Protein AF-A0A4S9ZHU0-F1 (afdb_monomer)

Organism: Aureobasidium pullulans (NCBI:txid5580)

Nearest PDB structures (foldseek):
  8h37-assembly1_P  TM=8.129E-01  e=2.016E-05  Homo sapiens
  8h3f-assembly1_M  TM=8.287E-01  e=8.686E-05  Homo sapiens
  8khp-assembly1_B  TM=8.017E-01  e=1.382E-04  Homo sapiens
  2z8h-assembly1_A-2  TM=7.299E-01  e=1.262E-02  Mus musculus
  6er1-assembly1_A  TM=6.957E-01  e=2.451E-02  Drosophila melanogaster

pLDDT: mean 91.24, std 7.11, range [67.0, 96.81]

Solvent-accessible surface area (backbone atoms only — not comparable to full-atom values): 4872 Å² total; per-residue (Å²): 109,27,38,40,36,31,36,85,86,36,72,47,81,42,58,49,67,59,51,29,71,39,6,64,51,47,34,43,39,51,69,62,75,44,74,56,40,76,60,54,50,50,77,45,103,34,47,42,67,40,44,52,46,51,52,44,24,76,76,67,76,47,77,75,91,92,58,59,66,67,52,55,49,54,42,40,54,50,25,61,77,46,44,35,60,96,103

Foldseek 3Di:
DAWEEEADGDIDDDDLVLLVVQFVLSCCQQVVPDPSVPPSYDYQDAHNVLVVQVVCCSVPVDGDPPDDPVSVVVNVVSCVVRNGPPD

Radius of gyration: 12.42 Å; Cα contacts (8 Å, |Δi|>4): 117; chains: 1; bounding box: 28×24×34 Å

Mean predicted aligned error: 3.74 Å

Sequence (87 aa):
MIECCAGGNFHALMHEELLCYFSPYYTAAFKGGFWEANQGSTSFELTELQAKLLVTWLYSGRIEDDINYSDVLDLYIFADMADITAL

InterPro domains:
  IPR000210 BTB/POZ domain [PS50097] (1-67)
  IPR011333 SKP1/BTB/POZ domain superfamily [G3DSA:3.30.710.10] (1-87)
  IPR011333 SKP1/BTB/POZ domain superfamily [SSF54695] (12-86)

Secondary structure (DSSP, 8-state):
-EEEEESSS-EEEE-HHHHHHH-HHHHHHHHSSSGGGGTSEEEESS-HHHHHHHHHHHHHS---TTS-HHHHHHHHHHHHHTT-TT-

Structure (mmCIF, N/CA/C/O backbone):
data_AF-A0A4S9ZHU0-F1
#
_entry.id   AF-A0A4S9ZHU0-F1
#
loop_
_atom_site.group_PDB
_atom_site.id
_atom_site.type_symbol
_atom_site.label_atom_id
_atom_site.label_alt_id
_atom_site.label_comp_id
_atom_site.label_asym_id
_atom_site.label_entity_id
_atom_site.label_seq_id
_atom_site.pdbx_PDB_ins_code
_atom_site.Cartn_x
_atom_site.Cartn_y
_atom_site.Cartn_z
_atom_site.occupancy
_atom_site.B_iso_or_equiv
_atom_site.auth_seq_id
_atom_site.auth_comp_id
_atom_site.auth_asym_id
_atom_site.auth_atom_id
_atom_site.pdbx_PDB_model_num
ATOM 1 N N . MET A 1 1 ? -12.901 4.362 2.486 1.00 89.06 1 MET A N 1
ATOM 2 C CA . MET A 1 1 ? -12.018 4.633 1.329 1.00 89.06 1 MET A CA 1
ATOM 3 C C . MET A 1 1 ? -10.992 5.641 1.788 1.00 89.06 1 MET A C 1
ATOM 5 O O . MET A 1 1 ? -11.372 6.531 2.537 1.00 89.06 1 MET A O 1
ATOM 9 N N . ILE A 1 2 ? -9.748 5.490 1.359 1.00 92.44 2 ILE A N 1
ATOM 10 C CA . ILE A 1 2 ? -8.643 6.390 1.674 1.00 92.44 2 ILE A CA 1
ATOM 11 C C . ILE A 1 2 ? -7.986 6.847 0.374 1.00 92.44 2 ILE A C 1
ATOM 13 O O . ILE A 1 2 ? -7.890 6.070 -0.582 1.00 92.44 2 ILE A O 1
ATOM 17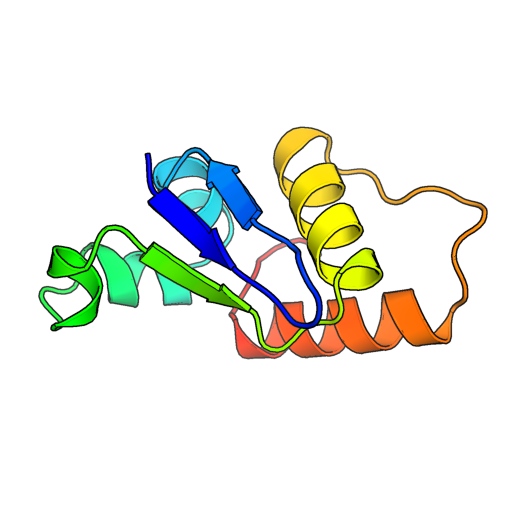 N N . GLU A 1 3 ? -7.598 8.116 0.322 1.00 94.4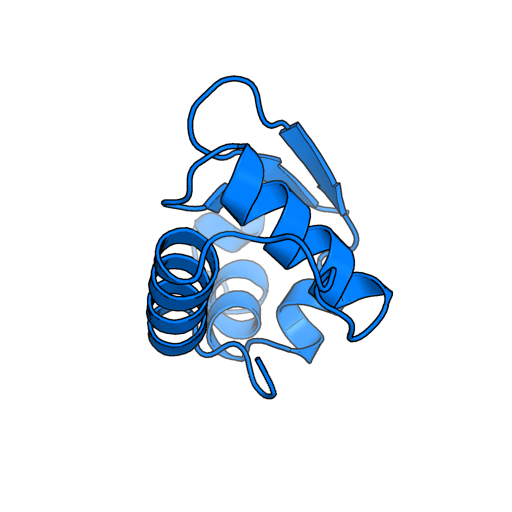4 3 GLU A N 1
ATOM 18 C CA . GLU A 1 3 ? -6.799 8.655 -0.77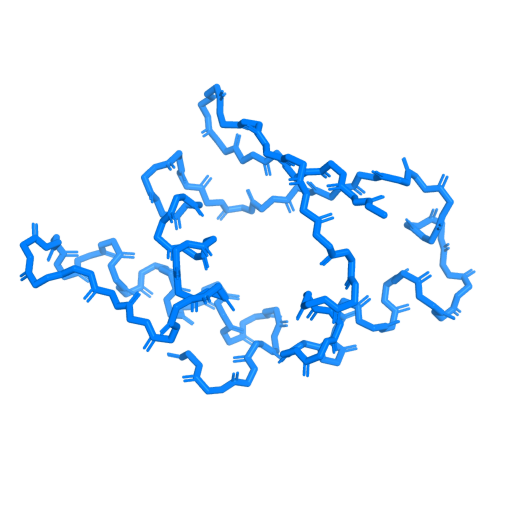2 1.00 94.44 3 GLU A CA 1
ATOM 19 C C . GLU A 1 3 ? -5.317 8.331 -0.548 1.00 94.44 3 GLU A C 1
ATOM 21 O O . GLU A 1 3 ? -4.761 8.615 0.506 1.00 94.44 3 GLU A O 1
ATOM 26 N N . CYS A 1 4 ? -4.670 7.728 -1.536 1.00 94.44 4 CYS A N 1
ATOM 27 C CA . CYS A 1 4 ? -3.256 7.392 -1.495 1.00 94.44 4 CYS A CA 1
ATOM 28 C C . CYS A 1 4 ? -2.506 8.194 -2.546 1.00 94.44 4 CYS A C 1
ATOM 30 O O . CYS A 1 4 ? -2.822 8.113 -3.735 1.00 94.44 4 CYS A O 1
ATOM 32 N N . CYS A 1 5 ? -1.492 8.917 -2.094 1.00 95.44 5 CYS A N 1
ATOM 33 C CA . CYS A 1 5 ? -0.608 9.713 -2.932 1.00 95.44 5 CYS A CA 1
ATOM 34 C C . CYS A 1 5 ? 0.793 9.096 -2.921 1.00 95.44 5 CYS A C 1
ATOM 36 O O . CYS A 1 5 ? 1.169 8.428 -1.960 1.00 95.44 5 CYS A O 1
ATOM 38 N N . ALA A 1 6 ? 1.577 9.317 -3.970 1.00 95.62 6 ALA A N 1
ATOM 39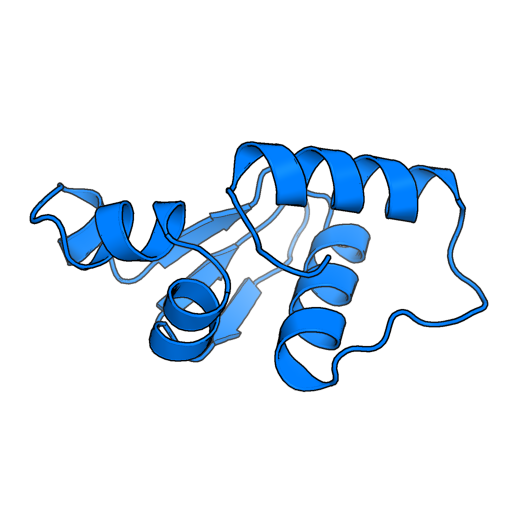 C CA . ALA A 1 6 ? 2.993 8.954 -3.997 1.00 95.62 6 ALA A CA 1
ATOM 40 C C . ALA A 1 6 ? 3.774 9.957 -4.855 1.00 95.62 6 ALA A C 1
ATOM 42 O O . ALA A 1 6 ? 3.198 10.902 -5.399 1.00 95.62 6 ALA A O 1
ATOM 43 N N . GLY A 1 7 ? 5.085 9.760 -4.992 1.00 92.69 7 GLY A N 1
ATOM 44 C CA . GLY A 1 7 ? 5.932 10.601 -5.830 1.00 92.69 7 GLY A CA 1
ATOM 45 C C . GLY A 1 7 ? 5.441 10.683 -7.282 1.00 92.69 7 GLY A C 1
ATOM 46 O O . GLY A 1 7 ? 4.919 9.719 -7.843 1.00 92.69 7 GLY A O 1
ATOM 47 N N . GLY A 1 8 ? 5.641 11.842 -7.914 1.00 89.62 8 GLY A N 1
ATOM 48 C CA . GLY A 1 8 ? 5.099 12.130 -9.244 1.00 89.62 8 GLY A CA 1
ATOM 49 C C . GLY A 1 8 ? 3.648 12.609 -9.170 1.00 89.62 8 GLY A C 1
ATOM 50 O O . GLY A 1 8 ? 3.330 13.451 -8.337 1.00 89.62 8 GLY A O 1
ATOM 51 N N . ASN A 1 9 ? 2.784 12.096 -10.050 1.00 90.62 9 ASN A N 1
ATOM 52 C CA . ASN A 1 9 ? 1.355 12.445 -10.099 1.00 90.62 9 ASN A CA 1
ATOM 53 C C . ASN A 1 9 ? 0.459 11.262 -9.696 1.00 90.62 9 ASN A C 1
ATOM 55 O O . ASN A 1 9 ? -0.685 11.153 -10.146 1.00 90.62 9 ASN A O 1
ATOM 59 N N . PHE A 1 10 ? 0.981 10.342 -8.883 1.00 95.38 10 PHE A N 1
ATOM 60 C CA . PHE A 1 10 ? 0.213 9.189 -8.439 1.00 95.38 10 PHE A CA 1
ATOM 61 C C . PHE A 1 10 ? -0.844 9.599 -7.410 1.00 95.38 10 PHE A C 1
ATOM 63 O O . PHE A 1 10 ? -0.507 10.064 -6.324 1.00 95.38 10 PHE A O 1
ATOM 70 N N . HIS A 1 11 ? -2.110 9.353 -7.742 1.00 95.19 11 HIS A N 1
ATOM 71 C CA . HIS A 1 11 ? -3.245 9.425 -6.826 1.00 95.19 11 HIS A CA 1
ATOM 72 C C . HIS A 1 11 ? -4.149 8.213 -7.055 1.00 95.19 11 HIS A C 1
ATOM 74 O O . HIS A 1 11 ? -4.521 7.913 -8.193 1.00 95.19 11 HIS A O 1
ATOM 80 N N . ALA A 1 12 ? -4.533 7.531 -5.979 1.00 94.69 12 ALA A N 1
ATOM 81 C CA . ALA A 1 12 ? -5.456 6.406 -6.028 1.00 94.69 12 ALA A CA 1
ATOM 82 C C . ALA A 1 12 ? -6.432 6.442 -4.853 1.00 94.69 12 ALA A C 1
ATOM 84 O O . ALA A 1 12 ? -6.047 6.697 -3.718 1.00 94.69 12 ALA A O 1
ATOM 85 N N . LEU A 1 13 ? -7.700 6.127 -5.114 1.00 95.56 13 LEU A N 1
ATOM 86 C CA . LEU A 1 13 ? -8.687 5.906 -4.063 1.00 95.56 13 LEU A CA 1
ATOM 87 C C . LEU A 1 13 ? -8.784 4.404 -3.792 1.00 95.56 13 LEU A C 1
ATOM 89 O O . LEU A 1 13 ? -9.114 3.633 -4.694 1.00 95.56 13 LEU A O 1
ATOM 93 N N . MET A 1 14 ? -8.516 3.980 -2.560 1.00 93.31 14 MET A N 1
ATOM 94 C CA . MET A 1 14 ? -8.495 2.560 -2.205 1.00 93.31 14 MET A CA 1
ATOM 95 C C . MET A 1 14 ? -9.231 2.243 -0.902 1.00 93.31 14 MET A C 1
ATOM 97 O O . MET A 1 14 ? -9.647 3.125 -0.147 1.00 93.31 14 MET A O 1
ATOM 101 N N . HIS A 1 15 ? -9.459 0.952 -0.663 1.00 94.00 15 HIS A N 1
ATOM 102 C CA . HIS A 1 15 ? -10.092 0.477 0.558 1.00 94.00 15 HIS A CA 1
ATOM 103 C C . HIS A 1 15 ? -9.082 0.539 1.706 1.00 94.00 15 HIS A C 1
ATOM 105 O O . HIS A 1 15 ? -8.113 -0.211 1.724 1.00 94.00 15 HIS A O 1
ATOM 111 N N . GLU A 1 16 ? -9.336 1.406 2.685 1.00 93.12 16 GLU A N 1
ATOM 112 C CA . GLU A 1 16 ? -8.531 1.506 3.912 1.00 93.12 16 GLU A CA 1
ATOM 113 C C . GLU A 1 16 ? -8.407 0.151 4.621 1.00 93.12 16 GLU A C 1
ATOM 115 O O . GLU A 1 16 ? -7.342 -0.207 5.116 1.00 93.12 16 GLU A O 1
ATOM 120 N N . GLU A 1 17 ? -9.481 -0.642 4.614 1.00 93.00 17 GLU A N 1
ATOM 121 C CA . GLU A 1 17 ? -9.487 -1.979 5.206 1.00 93.00 17 GLU A CA 1
ATOM 122 C C . GLU A 1 17 ? -8.510 -2.939 4.526 1.00 93.00 17 GLU A C 1
ATOM 124 O O . GLU A 1 17 ? -7.986 -3.815 5.203 1.00 93.00 17 GLU A O 1
ATOM 129 N N . LEU A 1 18 ? -8.222 -2.759 3.232 1.00 94.69 18 LEU A N 1
ATOM 130 C CA . LEU A 1 18 ? -7.250 -3.582 2.512 1.00 94.69 18 LEU A CA 1
ATOM 131 C C . LEU A 1 18 ? -5.826 -3.280 2.990 1.00 94.69 18 LEU A C 1
ATOM 133 O O . LEU A 1 18 ? -5.081 -4.201 3.308 1.00 94.69 18 LEU A O 1
ATOM 137 N N . LEU A 1 19 ? -5.476 -1.995 3.112 1.00 93.50 19 LEU A N 1
ATOM 138 C CA . LEU A 1 19 ? -4.199 -1.575 3.701 1.00 93.50 19 LEU A CA 1
ATOM 139 C C . LEU A 1 19 ? -4.072 -2.073 5.142 1.00 93.50 19 LEU A C 1
ATOM 141 O O . LEU A 1 19 ? -3.063 -2.670 5.492 1.00 93.50 19 LEU A O 1
ATOM 145 N N . CYS A 1 20 ? -5.112 -1.892 5.960 1.00 94.00 20 CYS A N 1
ATOM 146 C CA . CYS A 1 20 ? -5.122 -2.372 7.343 1.00 94.00 20 CYS A CA 1
ATOM 147 C C . CYS A 1 20 ? -4.997 -3.899 7.438 1.00 94.00 20 CYS A C 1
ATOM 149 O O . CYS A 1 20 ? -4.371 -4.406 8.362 1.00 94.00 20 CYS A O 1
ATOM 151 N N . TYR A 1 21 ? -5.608 -4.638 6.507 1.00 95.00 21 TYR A N 1
ATOM 152 C CA . TYR A 1 21 ? -5.549 -6.097 6.494 1.00 95.00 21 TYR A CA 1
ATOM 153 C C . TYR A 1 21 ? -4.114 -6.596 6.327 1.00 95.00 21 TYR A C 1
ATOM 155 O O . TYR A 1 21 ? -3.700 -7.503 7.044 1.00 95.00 21 TYR A O 1
ATOM 163 N N . PHE A 1 22 ? -3.360 -5.984 5.411 1.00 95.94 22 PHE A N 1
ATOM 164 C CA . PHE A 1 22 ? -1.975 -6.368 5.162 1.00 95.94 22 PHE A CA 1
ATOM 165 C C . PHE A 1 22 ? -0.980 -5.709 6.115 1.00 95.94 22 PHE A C 1
ATOM 167 O O . PHE A 1 22 ? 0.086 -6.275 6.323 1.00 95.94 22 PHE A O 1
ATOM 174 N N . SER A 1 23 ? -1.307 -4.559 6.710 1.00 96.00 23 SER A N 1
ATOM 175 C CA . SER A 1 23 ? -0.367 -3.768 7.505 1.00 96.00 23 SER A CA 1
ATOM 176 C C . SER A 1 23 ? -0.899 -3.417 8.900 1.00 96.00 23 SER A C 1
ATOM 178 O O . SER A 1 23 ? -1.812 -2.587 9.048 1.00 96.00 23 SER A O 1
ATOM 180 N N . PRO A 1 24 ? -0.294 -3.979 9.964 1.00 94.06 24 PRO A N 1
ATOM 181 C CA . PRO A 1 24 ? -0.523 -3.536 11.334 1.00 94.06 24 PRO A CA 1
ATOM 182 C C . PRO A 1 24 ? -0.137 -2.069 11.547 1.00 94.06 24 PRO A C 1
ATOM 184 O O . PRO A 1 24 ? -0.815 -1.372 12.304 1.00 94.06 24 PRO A O 1
ATOM 187 N N . TYR A 1 25 ? 0.890 -1.574 10.847 1.00 93.88 25 TYR A N 1
ATOM 188 C CA . TYR A 1 25 ? 1.267 -0.160 10.864 1.00 93.88 25 TYR A CA 1
ATOM 189 C C . TYR A 1 25 ? 0.106 0.736 10.415 1.00 93.88 25 TYR A C 1
ATOM 191 O O . TYR A 1 25 ? -0.302 1.628 11.160 1.00 93.88 25 TYR A O 1
ATOM 199 N N . TYR A 1 26 ? -0.496 0.469 9.252 1.00 93.38 26 TYR A N 1
ATOM 200 C CA . TYR A 1 26 ? -1.632 1.259 8.768 1.00 93.38 26 TYR A CA 1
ATOM 201 C C . TYR A 1 26 ? -2.894 1.044 9.606 1.00 93.38 26 TYR A C 1
ATOM 203 O O . TYR A 1 26 ? -3.667 1.982 9.803 1.00 93.38 26 TYR A O 1
ATOM 211 N N . THR A 1 27 ? -3.073 -0.145 10.190 1.00 93.50 27 THR A N 1
ATOM 212 C CA . THR A 1 27 ? -4.119 -0.369 11.198 1.00 93.50 27 THR A CA 1
ATOM 213 C C . THR A 1 27 ? -3.942 0.569 12.390 1.00 93.50 27 THR A C 1
ATOM 215 O O . THR A 1 27 ? -4.903 1.212 12.813 1.00 93.50 27 THR A O 1
ATOM 218 N N . ALA A 1 28 ? -2.725 0.686 12.923 1.00 91.69 28 ALA A N 1
ATOM 219 C CA . ALA A 1 28 ? -2.435 1.608 14.012 1.00 91.69 28 ALA A CA 1
ATOM 220 C C . ALA A 1 28 ? -2.611 3.067 13.570 1.00 91.69 28 ALA A C 1
ATOM 222 O O . ALA A 1 28 ? -3.263 3.825 14.281 1.00 91.69 28 ALA A O 1
ATOM 223 N N . ALA A 1 29 ? -2.118 3.450 1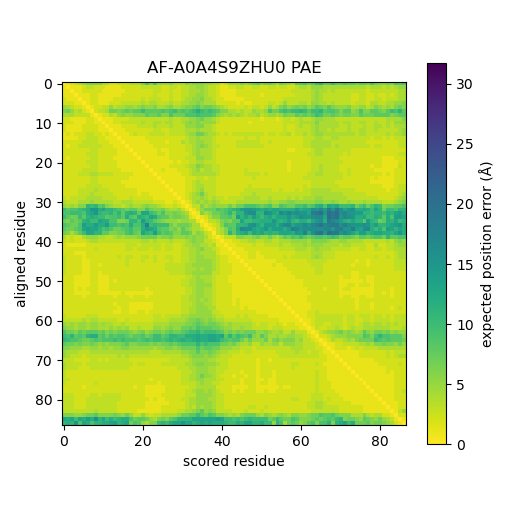2.391 1.00 89.81 29 ALA A N 1
ATOM 224 C CA . ALA A 1 29 ? -2.213 4.819 11.885 1.00 89.81 29 ALA A CA 1
ATOM 225 C C . ALA A 1 29 ? -3.670 5.281 11.704 1.00 89.81 29 ALA A C 1
ATOM 227 O O . ALA A 1 29 ? -4.036 6.363 12.163 1.00 89.81 29 ALA A O 1
ATOM 228 N N . PHE A 1 30 ? -4.521 4.453 11.089 1.00 89.75 30 PHE A N 1
ATOM 229 C CA . PHE A 1 30 ? -5.896 4.842 10.766 1.00 89.75 30 PHE A CA 1
ATOM 230 C C . PHE A 1 30 ? -6.900 4.558 11.884 1.00 89.75 30 PHE A C 1
ATOM 232 O O . PHE A 1 30 ? -7.900 5.260 12.003 1.00 89.75 30 PHE A O 1
ATOM 239 N N . LYS A 1 31 ? -6.650 3.556 12.737 1.00 87.50 31 LYS A N 1
ATOM 240 C CA . LYS A 1 31 ? -7.611 3.126 13.774 1.00 87.50 31 LYS A CA 1
ATOM 241 C C . LYS A 1 31 ? -7.118 3.342 15.201 1.00 87.50 31 LYS A C 1
ATOM 243 O O . LYS A 1 31 ? -7.904 3.227 16.138 1.00 87.50 31 LYS A O 1
ATOM 248 N N . GLY A 1 32 ? -5.844 3.678 15.391 1.00 81.94 32 GLY A N 1
ATOM 249 C CA . GLY A 1 32 ? -5.222 3.873 16.704 1.00 81.94 32 GLY A CA 1
ATOM 250 C C . GLY A 1 32 ? -5.504 5.226 17.362 1.00 81.94 32 GLY A C 1
ATOM 251 O O . GLY A 1 32 ? -5.000 5.478 18.452 1.00 81.94 32 GLY A O 1
ATOM 252 N N . GLY A 1 33 ? -6.303 6.096 16.733 1.00 76.00 33 GLY A N 1
ATOM 253 C CA . GLY A 1 33 ? -6.649 7.416 17.274 1.00 76.00 33 GLY A CA 1
AT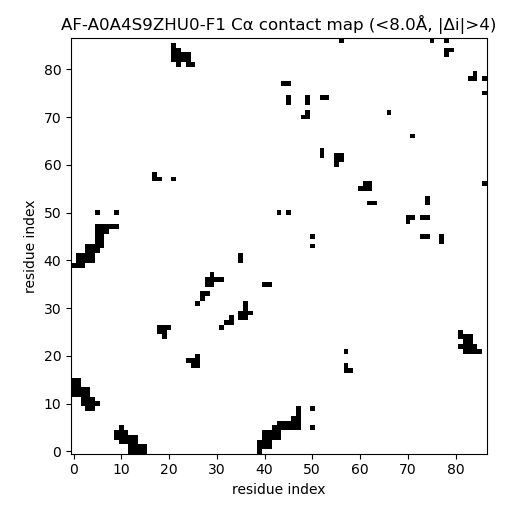OM 254 C C . GLY A 1 33 ? -5.565 8.485 17.089 1.00 76.00 33 GLY A C 1
ATOM 255 O O . GLY A 1 33 ? -5.627 9.527 17.743 1.00 76.00 33 GLY A O 1
ATOM 256 N N . PHE A 1 34 ? -4.584 8.242 16.215 1.00 74.88 34 PHE A N 1
ATOM 257 C CA . PHE A 1 34 ? -3.607 9.248 15.792 1.00 74.88 34 PHE A CA 1
ATOM 258 C C . PHE A 1 34 ? -4.243 10.297 14.868 1.00 74.88 34 PHE A C 1
ATOM 260 O O . PHE A 1 34 ? -5.379 10.150 14.419 1.00 74.88 34 PHE A O 1
ATOM 267 N N . TRP A 1 35 ? -3.519 11.380 14.584 1.00 67.00 35 TRP A N 1
ATOM 268 C CA . TRP A 1 35 ? -4.015 12.454 13.718 1.00 67.00 35 TRP A CA 1
ATOM 269 C C . TRP A 1 35 ? -4.314 11.953 12.294 1.00 67.00 35 TRP A C 1
ATOM 271 O O . TRP A 1 35 ? -5.279 12.385 11.664 1.00 67.00 35 TRP A O 1
ATOM 281 N N . GLU A 1 36 ? -3.528 10.986 11.831 1.00 68.44 36 GLU A N 1
ATOM 282 C CA . GLU A 1 36 ? -3.649 10.274 10.562 1.00 68.44 36 GLU A CA 1
ATOM 283 C C . GLU A 1 36 ? -5.019 9.595 10.396 1.00 68.44 36 GLU A C 1
ATOM 285 O O . GLU A 1 36 ? -5.554 9.574 9.289 1.00 68.44 36 GLU A O 1
ATOM 290 N N . ALA A 1 37 ? -5.652 9.151 11.490 1.00 67.19 37 ALA A N 1
ATOM 291 C CA . ALA A 1 37 ? -6.996 8.563 11.482 1.00 67.19 37 ALA A CA 1
ATOM 292 C C . ALA A 1 37 ? -8.079 9.511 10.940 1.00 67.19 37 ALA A C 1
ATOM 294 O O . ALA A 1 37 ? -9.112 9.064 10.447 1.00 67.19 37 ALA A O 1
ATOM 295 N N . ASN A 1 38 ? -7.847 10.826 11.008 1.00 69.31 38 ASN A N 1
ATOM 296 C CA . ASN A 1 38 ? -8.819 11.839 10.600 1.00 69.31 38 ASN A CA 1
ATOM 297 C C . ASN A 1 38 ? -8.505 12.488 9.243 1.00 69.31 38 ASN A C 1
ATOM 299 O O . ASN A 1 38 ? -9.287 13.320 8.785 1.00 69.31 38 ASN A O 1
ATOM 303 N N . GLN A 1 39 ? -7.381 12.153 8.597 1.00 75.88 39 GLN A N 1
ATOM 304 C CA . GLN A 1 39 ? -6.970 12.823 7.355 1.00 7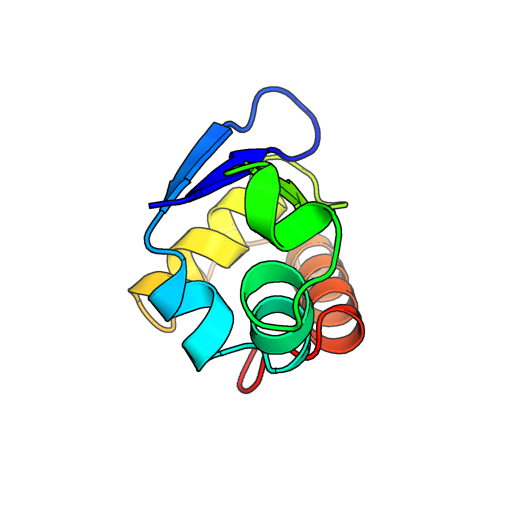5.88 39 GLN A CA 1
ATOM 305 C C . GLN A 1 39 ? -7.669 12.286 6.106 1.00 75.88 39 GLN A C 1
ATOM 307 O O . GLN A 1 39 ? -7.748 12.999 5.107 1.00 75.88 39 GLN A O 1
ATOM 312 N N . GLY A 1 40 ? -8.147 11.036 6.127 1.00 83.75 40 GLY A N 1
ATOM 313 C CA . GLY A 1 40 ? -8.749 10.394 4.951 1.00 83.75 40 GLY A CA 1
ATOM 314 C C . GLY A 1 40 ? -7.787 10.222 3.766 1.00 83.75 40 GLY A C 1
ATOM 315 O O . GLY A 1 40 ? -8.224 9.850 2.676 1.00 83.75 40 GLY A O 1
ATOM 316 N N . SER A 1 41 ? -6.492 10.469 3.977 1.00 89.62 41 SER A N 1
ATOM 317 C CA . SER A 1 41 ? -5.434 10.330 2.984 1.00 89.62 41 SER A CA 1
ATOM 318 C C . SER A 1 41 ? -4.140 9.806 3.613 1.00 89.62 41 SER A C 1
ATOM 320 O O . SER A 1 41 ? -3.937 9.908 4.823 1.00 89.62 41 SER A O 1
ATOM 322 N N . THR A 1 42 ? -3.274 9.214 2.795 1.00 91.56 42 THR A N 1
ATOM 323 C CA . THR A 1 42 ? -1.935 8.761 3.176 1.00 91.56 42 THR A CA 1
ATOM 324 C C . THR A 1 42 ? -0.968 8.929 2.004 1.00 91.56 42 THR A C 1
ATOM 326 O O . THR A 1 42 ? -1.373 8.886 0.841 1.00 91.56 42 THR A O 1
ATOM 329 N N . SER A 1 43 ? 0.311 9.137 2.306 1.00 93.25 43 SER A N 1
ATOM 330 C CA . SER A 1 43 ? 1.371 9.271 1.306 1.00 93.25 43 SER A CA 1
ATOM 331 C C . SER A 1 43 ? 2.308 8.074 1.386 1.00 93.25 43 SER A C 1
ATOM 333 O O . SER A 1 43 ? 2.718 7.678 2.477 1.00 93.25 43 SER A O 1
ATOM 335 N N . PHE A 1 44 ? 2.658 7.513 0.234 1.00 94.75 44 PHE A N 1
ATOM 336 C CA . PHE A 1 44 ? 3.695 6.502 0.102 1.00 94.75 44 PHE A CA 1
ATOM 337 C C . PHE A 1 44 ? 4.992 7.173 -0.340 1.00 94.75 44 PHE A C 1
ATOM 339 O O . PHE A 1 44 ? 5.020 7.873 -1.354 1.00 94.75 44 PHE A O 1
ATOM 346 N N . GLU A 1 45 ? 6.076 6.912 0.387 1.00 94.75 45 GLU A N 1
ATOM 347 C CA . GLU A 1 45 ? 7.438 7.313 0.011 1.00 94.75 45 GLU A CA 1
ATOM 348 C C . GLU A 1 45 ? 7.966 6.397 -1.108 1.00 94.75 45 GLU A C 1
ATOM 350 O O . GLU A 1 45 ? 8.945 5.674 -0.952 1.00 94.75 45 GLU A O 1
ATOM 355 N N . LEU A 1 46 ? 7.247 6.391 -2.230 1.00 96.38 46 LEU A N 1
ATOM 356 C CA . LEU A 1 46 ? 7.454 5.558 -3.409 1.00 96.38 46 LEU A CA 1
ATOM 357 C C . LEU A 1 46 ? 7.354 6.415 -4.672 1.00 96.38 46 LEU A C 1
ATOM 359 O O . LEU A 1 46 ? 6.699 7.460 -4.686 1.00 96.38 46 LEU A O 1
ATOM 363 N N . THR A 1 47 ? 7.949 5.954 -5.769 1.00 96.31 47 THR A N 1
ATOM 364 C CA . THR A 1 47 ? 7.673 6.533 -7.093 1.00 96.31 47 THR A CA 1
ATOM 365 C C . THR A 1 47 ? 6.274 6.151 -7.587 1.00 96.31 47 THR A C 1
ATOM 367 O O . THR A 1 47 ? 5.663 5.200 -7.100 1.00 96.31 47 THR A O 1
ATOM 370 N N . GLU A 1 48 ? 5.766 6.841 -8.613 1.00 95.56 48 GLU A N 1
ATOM 371 C CA . GLU A 1 48 ? 4.485 6.493 -9.243 1.00 95.56 48 GLU A CA 1
ATOM 372 C C . GLU A 1 48 ? 4.437 5.032 -9.729 1.00 95.56 48 GLU A C 1
ATOM 374 O O . GLU A 1 48 ? 3.400 4.378 -9.607 1.00 95.56 48 GLU A O 1
ATOM 379 N N . LEU A 1 49 ? 5.545 4.507 -10.265 1.00 94.44 49 LEU A N 1
ATOM 380 C CA . LEU A 1 49 ? 5.627 3.113 -10.706 1.00 94.44 49 LEU A CA 1
ATOM 381 C C . LEU A 1 49 ? 5.519 2.159 -9.513 1.00 94.44 49 LEU A C 1
ATOM 383 O O . LEU A 1 49 ? 4.671 1.271 -9.509 1.00 94.44 49 LEU A O 1
ATOM 387 N N . GLN A 1 50 ? 6.335 2.376 -8.483 1.00 95.75 50 GLN A N 1
ATOM 388 C CA . GLN A 1 50 ? 6.364 1.533 -7.287 1.00 95.75 50 GLN A CA 1
ATOM 389 C C . GLN A 1 50 ? 5.024 1.563 -6.538 1.00 95.75 50 GLN A C 1
ATOM 391 O O . GLN A 1 50 ? 4.536 0.525 -6.097 1.00 95.75 50 GLN A O 1
ATOM 396 N N . ALA A 1 51 ? 4.367 2.723 -6.472 1.00 96.31 51 ALA A N 1
ATOM 397 C CA . ALA A 1 51 ? 3.033 2.845 -5.897 1.00 96.31 51 ALA A CA 1
ATOM 398 C C . ALA A 1 51 ? 1.987 2.048 -6.695 1.00 96.31 51 ALA A C 1
ATOM 400 O O . ALA A 1 51 ? 1.183 1.331 -6.101 1.00 96.31 51 ALA A O 1
ATOM 401 N N . LYS A 1 52 ? 2.017 2.092 -8.037 1.00 94.88 52 LYS A N 1
ATOM 402 C CA . LYS A 1 52 ? 1.145 1.247 -8.879 1.00 94.88 52 LYS A CA 1
ATOM 403 C C . LYS A 1 52 ? 1.382 -0.242 -8.638 1.00 94.88 52 LYS A C 1
ATOM 405 O O . LYS A 1 52 ? 0.411 -1.000 -8.596 1.00 94.88 52 LYS A O 1
ATOM 410 N N . LEU A 1 53 ? 2.636 -0.653 -8.456 1.00 95.50 53 LEU A N 1
ATOM 411 C CA . LEU A 1 53 ? 2.984 -2.038 -8.135 1.00 95.50 53 LEU A CA 1
ATOM 412 C C . LEU A 1 53 ? 2.433 -2.450 -6.772 1.00 95.50 53 LEU A C 1
ATOM 414 O O . LEU A 1 53 ? 1.781 -3.488 -6.687 1.00 95.50 53 LEU A O 1
ATOM 418 N N . LEU A 1 54 ? 2.593 -1.608 -5.746 1.00 96.00 54 LEU A N 1
ATOM 419 C CA . LEU A 1 54 ? 2.008 -1.843 -4.427 1.00 96.00 54 LEU A CA 1
ATOM 420 C C . LEU A 1 54 ? 0.491 -2.030 -4.516 1.00 96.00 54 LEU A C 1
ATOM 422 O O . LEU A 1 54 ? -0.042 -3.005 -3.997 1.00 96.00 54 LEU A O 1
ATOM 426 N N . VAL A 1 55 ? -0.217 -1.122 -5.198 1.00 95.25 55 VAL A N 1
ATOM 427 C CA . VAL A 1 55 ? -1.679 -1.215 -5.349 1.00 95.25 55 VAL A CA 1
ATOM 428 C C . VAL A 1 55 ? -2.068 -2.492 -6.085 1.00 95.25 55 VAL A C 1
ATOM 430 O O . VAL A 1 55 ? -2.971 -3.206 -5.653 1.00 95.25 55 VAL A O 1
ATOM 433 N N . THR A 1 56 ? -1.382 -2.801 -7.182 1.00 94.75 56 THR A N 1
ATOM 434 C CA . THR A 1 56 ? -1.644 -4.015 -7.964 1.00 94.75 56 THR A CA 1
ATOM 435 C C . THR A 1 56 ? -1.454 -5.256 -7.104 1.00 94.75 56 THR A C 1
ATOM 437 O O . THR A 1 56 ? -2.323 -6.132 -7.096 1.00 94.75 56 THR A O 1
ATOM 440 N N . TRP A 1 57 ? -0.380 -5.306 -6.320 1.00 96.12 57 TRP A N 1
ATOM 441 C CA . TRP A 1 57 ? -0.114 -6.405 -5.409 1.00 96.12 57 TRP A CA 1
ATOM 442 C C . TRP A 1 57 ? -1.165 -6.500 -4.296 1.00 96.12 57 TRP A C 1
ATOM 444 O O . TRP A 1 57 ? -1.722 -7.574 -4.100 1.00 96.12 57 TRP A O 1
ATOM 454 N N . LEU A 1 58 ? -1.541 -5.393 -3.646 1.00 95.38 58 LEU A N 1
ATOM 455 C CA . LEU A 1 58 ? -2.563 -5.384 -2.588 1.00 95.38 58 LEU A CA 1
ATOM 456 C C . LEU A 1 58 ? -3.905 -5.960 -3.064 1.00 95.38 58 LEU A C 1
ATOM 458 O O . LEU A 1 58 ? -4.588 -6.651 -2.311 1.00 95.38 58 LEU A O 1
ATOM 462 N N . TYR A 1 59 ? -4.296 -5.687 -4.312 1.00 95.50 59 TYR A N 1
ATOM 463 C CA . TYR A 1 59 ? -5.574 -6.157 -4.856 1.00 95.50 59 TYR A CA 1
ATOM 464 C C . TYR A 1 59 ? -5.514 -7.536 -5.519 1.00 95.50 59 TYR A C 1
ATOM 466 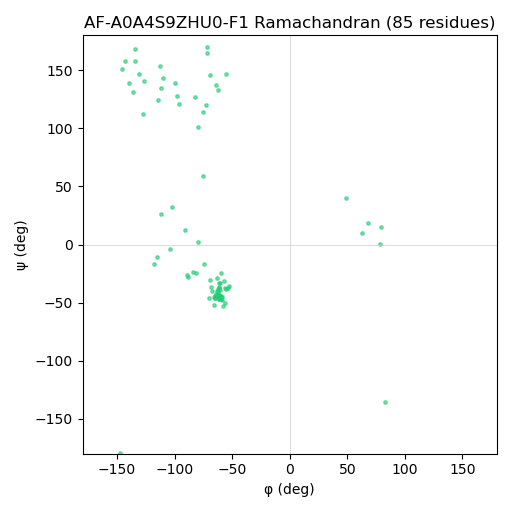O O . TYR A 1 59 ? -6.543 -8.209 -5.594 1.00 95.50 59 TYR A O 1
ATOM 474 N N . SER A 1 60 ? -4.360 -7.959 -6.036 1.00 94.38 60 SER A N 1
ATOM 475 C CA . SER A 1 60 ? -4.250 -9.189 -6.840 1.00 94.38 60 SER A CA 1
ATOM 476 C C . SER A 1 60 ? -3.347 -10.269 -6.242 1.00 94.38 60 SER A C 1
ATOM 478 O O . SER A 1 60 ? -3.411 -11.422 -6.674 1.00 94.38 60 SER A O 1
ATOM 480 N N . GLY A 1 61 ? -2.499 -9.907 -5.279 1.00 93.31 61 GLY A N 1
ATOM 481 C CA . GLY A 1 61 ? -1.418 -10.733 -4.747 1.00 93.31 61 GLY A CA 1
ATOM 482 C C . GLY A 1 61 ? -0.285 -10.995 -5.744 1.00 93.31 61 GLY A C 1
ATOM 483 O O . GLY A 1 61 ? 0.434 -11.980 -5.587 1.00 93.31 61 GLY A O 1
ATOM 484 N N . ARG A 1 62 ? -0.154 -10.193 -6.813 1.00 92.25 62 ARG A N 1
ATOM 485 C CA . ARG A 1 62 ? 0.823 -10.404 -7.895 1.00 92.25 62 ARG A CA 1
ATOM 486 C C . ARG A 1 62 ? 1.616 -9.137 -8.208 1.00 92.25 62 ARG A C 1
ATOM 488 O O . ARG A 1 62 ? 1.075 -8.037 -8.151 1.00 92.25 62 ARG A O 1
ATOM 495 N N . ILE A 1 63 ? 2.874 -9.333 -8.592 1.00 90.06 63 ILE A N 1
ATOM 496 C CA . ILE A 1 63 ? 3.738 -8.335 -9.238 1.00 90.06 63 ILE A CA 1
ATOM 497 C C . ILE A 1 63 ? 3.927 -8.790 -10.691 1.00 90.06 63 ILE A C 1
ATOM 499 O O . ILE A 1 63 ? 3.965 -9.991 -10.952 1.00 90.06 63 ILE A O 1
ATOM 503 N N . GLU A 1 64 ? 3.976 -7.853 -11.636 1.00 86.75 64 GLU A N 1
ATOM 504 C CA . GLU A 1 64 ? 4.217 -8.167 -13.049 1.00 86.75 64 GLU A CA 1
ATOM 505 C C . GLU A 1 64 ? 5.661 -8.652 -13.280 1.00 86.75 64 GLU A C 1
ATOM 507 O O . GLU A 1 64 ? 6.593 -8.186 -12.627 1.00 86.75 64 GLU A O 1
ATOM 512 N N . ASP A 1 65 ? 5.853 -9.580 -14.224 1.00 80.25 65 ASP A N 1
ATOM 513 C CA . ASP A 1 65 ? 7.149 -10.243 -14.450 1.00 80.25 65 ASP A CA 1
ATOM 514 C C . ASP A 1 65 ? 8.197 -9.351 -15.158 1.00 80.25 65 ASP A C 1
ATOM 516 O O . ASP A 1 65 ? 9.384 -9.668 -15.128 1.00 80.25 65 ASP A O 1
ATOM 520 N N . ASP A 1 66 ? 7.788 -8.242 -15.790 1.00 87.56 66 ASP A N 1
ATOM 521 C CA . ASP A 1 66 ? 8.659 -7.347 -16.587 1.00 87.56 66 ASP A CA 1
ATOM 522 C C . ASP A 1 66 ? 9.052 -6.060 -15.833 1.00 87.56 66 ASP A C 1
ATOM 524 O O . ASP A 1 66 ? 9.191 -4.977 -16.403 1.00 87.56 66 ASP A O 1
ATOM 528 N N . ILE A 1 67 ? 9.187 -6.160 -14.509 1.00 92.06 67 ILE A N 1
ATOM 529 C CA . ILE A 1 67 ? 9.549 -5.037 -13.640 1.00 92.06 67 ILE A CA 1
ATOM 530 C C . ILE A 1 67 ? 11.036 -5.088 -13.301 1.00 92.06 67 ILE A C 1
ATOM 532 O O . ILE A 1 67 ? 11.606 -6.142 -13.018 1.00 92.06 67 ILE A O 1
ATOM 536 N N . ASN A 1 68 ? 11.678 -3.919 -13.299 1.00 94.44 68 ASN A N 1
ATOM 537 C CA . ASN A 1 68 ? 13.076 -3.809 -12.913 1.00 94.44 68 ASN A CA 1
ATOM 538 C C . ASN A 1 68 ? 13.267 -4.237 -11.450 1.00 94.44 68 ASN A C 1
ATOM 540 O O . ASN A 1 68 ? 12.560 -3.783 -10.552 1.00 94.44 68 ASN A O 1
ATOM 544 N N . TYR A 1 69 ? 14.278 -5.070 -11.206 1.00 92.19 69 TYR A N 1
ATOM 545 C CA . TYR A 1 69 ? 14.628 -5.554 -9.874 1.00 92.19 69 TYR A CA 1
ATOM 546 C C . TYR A 1 69 ? 14.810 -4.425 -8.849 1.00 92.19 69 TYR A C 1
ATOM 548 O O . TYR A 1 69 ? 14.435 -4.601 -7.695 1.00 92.19 69 TYR A O 1
ATOM 556 N N . SER A 1 70 ? 15.349 -3.265 -9.248 1.00 94.62 70 SER A N 1
ATOM 557 C CA . SER A 1 70 ? 15.495 -2.126 -8.330 1.00 94.62 70 SER A CA 1
ATOM 558 C C . SER A 1 70 ? 14.152 -1.602 -7.824 1.00 94.62 70 SER A C 1
ATOM 560 O O . SER A 1 70 ? 14.029 -1.317 -6.641 1.00 94.62 70 SER A O 1
ATOM 562 N N . ASP A 1 71 ? 13.134 -1.537 -8.686 1.00 94.94 71 ASP A N 1
ATOM 563 C CA . ASP A 1 71 ? 11.797 -1.080 -8.294 1.00 94.94 71 ASP A CA 1
ATOM 564 C C . ASP A 1 71 ? 11.113 -2.078 -7.358 1.00 94.94 71 ASP A C 1
ATOM 566 O O . ASP A 1 71 ? 10.435 -1.678 -6.414 1.00 94.94 71 ASP A O 1
ATOM 570 N N . VAL A 1 72 ? 11.327 -3.378 -7.587 1.00 93.75 72 VAL A N 1
ATOM 571 C CA . VAL A 1 72 ? 10.837 -4.432 -6.687 1.00 93.75 72 VAL A CA 1
ATOM 572 C C . VAL A 1 72 ? 11.560 -4.380 -5.339 1.00 93.75 72 VAL A C 1
ATOM 574 O O . VAL A 1 72 ? 10.923 -4.546 -4.304 1.00 93.75 72 VAL A O 1
ATOM 577 N N . LEU A 1 73 ? 12.872 -4.122 -5.329 1.00 94.81 73 LEU A N 1
ATOM 578 C CA . LEU A 1 73 ? 13.653 -4.004 -4.098 1.00 94.81 73 LEU A CA 1
ATOM 579 C C . LEU A 1 73 ? 13.226 -2.790 -3.264 1.00 94.81 73 LEU A C 1
ATOM 581 O O . LEU A 1 73 ? 13.039 -2.927 -2.058 1.00 94.81 73 LEU A O 1
ATOM 585 N N . ASP A 1 74 ? 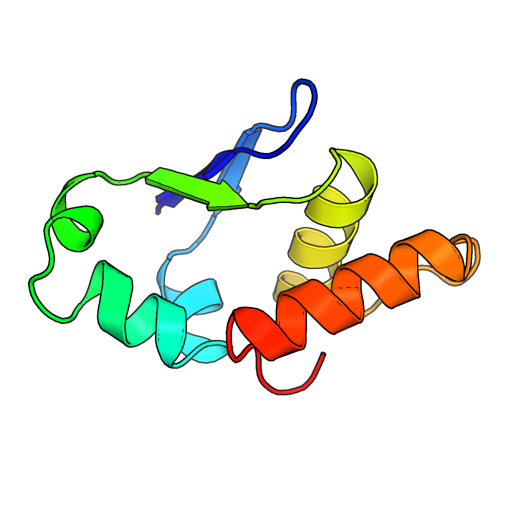13.040 -1.628 -3.889 1.00 95.56 74 ASP A N 1
ATOM 586 C CA . ASP A 1 74 ? 12.557 -0.425 -3.201 1.00 95.56 74 ASP A CA 1
ATOM 587 C C . ASP A 1 74 ? 11.147 -0.642 -2.636 1.00 95.56 74 ASP A C 1
ATOM 589 O O . ASP A 1 74 ? 10.868 -0.276 -1.492 1.00 95.56 74 ASP A O 1
ATOM 593 N N . LEU A 1 75 ? 10.274 -1.305 -3.405 1.00 95.38 75 LEU A N 1
ATOM 594 C CA . LEU A 1 75 ? 8.944 -1.696 -2.946 1.00 95.38 75 LEU A CA 1
ATOM 595 C C . LEU A 1 75 ? 9.013 -2.649 -1.743 1.00 95.38 75 LEU A C 1
ATOM 597 O O . LEU A 1 75 ? 8.268 -2.461 -0.785 1.00 95.38 75 LEU A O 1
ATOM 601 N N . TYR A 1 76 ? 9.911 -3.636 -1.767 1.00 95.06 76 TYR A N 1
ATOM 602 C CA . TYR A 1 76 ? 10.122 -4.566 -0.656 1.00 95.06 76 TYR A CA 1
ATOM 603 C C . TYR A 1 76 ? 10.622 -3.847 0.606 1.00 95.06 76 TYR A C 1
ATOM 605 O O . TYR A 1 76 ? 10.119 -4.084 1.700 1.00 95.06 76 TYR A O 1
ATOM 613 N N . ILE A 1 77 ? 11.576 -2.919 0.467 1.00 96.19 77 ILE A N 1
ATOM 614 C CA . ILE A 1 77 ? 12.074 -2.113 1.594 1.00 96.19 77 ILE A CA 1
ATOM 615 C C . ILE A 1 77 ? 10.941 -1.268 2.185 1.00 96.19 77 ILE A C 1
ATOM 617 O O . ILE A 1 77 ? 10.787 -1.199 3.403 1.00 96.19 77 ILE A O 1
ATOM 621 N N . PHE A 1 78 ? 10.125 -0.641 1.337 1.00 96.81 78 PHE A N 1
ATOM 622 C CA . PHE A 1 78 ? 8.944 0.089 1.786 1.00 96.81 78 PHE A CA 1
ATOM 623 C C . PHE A 1 78 ? 7.946 -0.819 2.514 1.00 96.81 78 PHE A C 1
ATOM 625 O O . PHE A 1 78 ? 7.439 -0.437 3.567 1.00 96.81 78 PHE A O 1
ATOM 632 N N . ALA A 1 79 ? 7.684 -2.011 1.976 1.00 96.25 79 ALA A N 1
ATOM 633 C CA . ALA A 1 79 ? 6.779 -2.986 2.570 1.00 96.25 79 ALA A CA 1
ATOM 634 C C . ALA A 1 79 ? 7.227 -3.391 3.979 1.00 96.25 79 ALA A C 1
ATOM 636 O O . ALA A 1 79 ? 6.411 -3.360 4.896 1.00 96.25 79 ALA A O 1
ATOM 637 N N . ASP A 1 80 ? 8.519 -3.667 4.169 1.00 96.12 80 ASP A N 1
ATOM 638 C CA . ASP A 1 80 ? 9.108 -3.971 5.478 1.00 96.12 80 ASP A CA 1
ATOM 639 C C . ASP A 1 80 ? 8.963 -2.793 6.459 1.00 96.12 80 ASP A C 1
ATOM 641 O O . ASP A 1 80 ? 8.480 -2.962 7.578 1.00 96.12 80 ASP A O 1
ATOM 645 N N . MET A 1 81 ? 9.279 -1.567 6.021 1.00 95.31 81 MET A N 1
ATOM 646 C CA . MET A 1 81 ? 9.124 -0.363 6.853 1.00 95.31 81 MET A CA 1
ATOM 647 C C . MET A 1 81 ? 7.669 -0.102 7.267 1.00 95.31 81 MET A C 1
ATOM 649 O O . MET A 1 81 ? 7.417 0.360 8.381 1.00 95.31 81 MET A O 1
ATOM 653 N N . ALA A 1 82 ? 6.721 -0.370 6.368 1.00 94.94 82 ALA A N 1
ATOM 654 C CA . ALA A 1 82 ? 5.289 -0.200 6.590 1.00 94.94 82 ALA A CA 1
ATOM 655 C C . ALA A 1 82 ? 4.611 -1.471 7.137 1.00 94.94 82 ALA A C 1
ATOM 657 O O . ALA A 1 82 ? 3.380 -1.539 7.153 1.00 94.94 82 ALA A O 1
ATOM 658 N N . ASP A 1 83 ? 5.383 -2.469 7.577 1.00 95.69 83 ASP A N 1
ATOM 659 C CA . ASP A 1 83 ? 4.899 -3.737 8.137 1.00 95.69 83 ASP A CA 1
ATOM 660 C C . ASP A 1 83 ? 3.818 -4.407 7.259 1.00 95.69 83 ASP A C 1
ATOM 662 O O . ASP A 1 83 ? 2.801 -4.896 7.745 1.00 95.69 83 ASP A O 1
ATOM 666 N N . ILE A 1 84 ? 3.980 -4.359 5.933 1.00 95.62 84 ILE A N 1
ATOM 667 C CA . ILE A 1 84 ? 3.064 -4.984 4.974 1.00 95.62 84 ILE A CA 1
ATOM 668 C C . ILE A 1 84 ? 3.386 -6.473 4.917 1.00 95.62 84 ILE A C 1
ATOM 670 O O . ILE A 1 84 ? 4.328 -6.919 4.271 1.00 95.62 84 ILE A O 1
ATOM 674 N N . THR A 1 85 ? 2.568 -7.260 5.599 1.00 88.00 85 THR A N 1
ATOM 675 C CA . THR A 1 85 ? 2.704 -8.711 5.632 1.00 88.00 85 THR A CA 1
ATOM 676 C C . THR A 1 85 ? 2.484 -9.317 4.243 1.00 88.00 85 THR A C 1
ATOM 678 O O . THR A 1 85 ? 1.541 -8.961 3.540 1.00 88.00 85 THR A O 1
ATOM 681 N N . ALA A 1 86 ? 3.330 -10.289 3.886 1.00 79.31 86 ALA A N 1
ATOM 682 C CA . ALA A 1 86 ? 3.275 -11.108 2.666 1.00 79.31 86 ALA A CA 1
ATOM 683 C C . ALA A 1 86 ? 3.787 -10.488 1.348 1.00 79.31 86 ALA A C 1
ATOM 685 O O . ALA A 1 86 ? 3.777 -11.204 0.341 1.00 79.31 86 ALA A O 1
ATOM 686 N N . LEU A 1 87 ? 4.261 -9.238 1.355 1.00 78.12 87 LEU A N 1
ATOM 687 C CA . LEU A 1 87 ? 5.016 -8.614 0.257 1.00 78.12 87 LEU A CA 1
ATOM 688 C C . LEU A 1 87 ? 6.522 -8.668 0.549 1.00 78.12 87 LEU A C 1
ATOM 690 O O . LEU A 1 87 ? 7.288 -8.889 -0.415 1.00 78.12 87 LEU A O 1
#